Protein AF-A0A0E3RGT1-F1 (afdb_monomer_lite)

pLDDT: mean 82.46, std 11.99, range [41.03, 95.75]

Radius of gyration: 17.66 Å; chains: 1; bounding box: 44×26×53 Å

Organism: NCBI:txid213585

Structure (mmCIF, N/CA/C/O backbone):
data_AF-A0A0E3RGT1-F1
#
_entry.id   AF-A0A0E3RGT1-F1
#
loop_
_atom_site.group_PDB
_atom_site.id
_atom_site.type_symbol
_atom_site.label_atom_id
_atom_site.label_alt_id
_atom_site.label_comp_id
_atom_site.label_asym_id
_atom_site.label_entity_id
_atom_site.label_seq_id
_atom_site.pdbx_PDB_ins_code
_atom_site.Cartn_x
_atom_site.Cartn_y
_atom_site.Cartn_z
_atom_site.occupancy
_atom_site.B_iso_or_equiv
_atom_site.auth_seq_id
_atom_site.auth_comp_id
_atom_site.auth_asym_id
_atom_site.auth_atom_id
_atom_site.pdbx_PDB_model_num
ATOM 1 N N . MET A 1 1 ? -4.831 17.241 34.078 1.00 41.03 1 MET A N 1
ATOM 2 C CA . MET A 1 1 ? -4.456 16.262 33.043 1.00 41.03 1 MET A CA 1
ATOM 3 C C . MET A 1 1 ? -4.750 16.946 31.733 1.00 41.03 1 MET A C 1
ATOM 5 O O . MET A 1 1 ? -5.919 17.142 31.434 1.00 41.03 1 MET A O 1
ATOM 9 N N . GLU A 1 2 ? -3.721 17.448 31.059 1.00 43.34 2 GLU A N 1
ATOM 10 C CA . GLU A 1 2 ? -3.882 17.912 29.683 1.00 43.34 2 GLU A CA 1
ATOM 11 C C . GLU A 1 2 ? -4.248 16.683 28.848 1.00 43.34 2 GLU A C 1
ATOM 13 O O . GLU A 1 2 ? -3.543 15.674 28.891 1.00 43.34 2 GLU A O 1
ATOM 18 N N . GLU A 1 3 ? -5.401 16.721 28.180 1.00 52.84 3 GLU A N 1
ATOM 19 C CA . GLU A 1 3 ? -5.682 15.791 27.090 1.00 52.84 3 GLU A CA 1
ATOM 20 C C . GLU A 1 3 ? -4.612 16.077 26.031 1.00 52.84 3 GLU A C 1
ATOM 22 O O . GLU A 1 3 ? -4.692 17.075 25.317 1.00 52.84 3 GLU A O 1
ATOM 27 N N . GLU A 1 4 ? -3.559 15.255 25.981 1.00 53.72 4 GLU A N 1
ATOM 28 C CA . GLU A 1 4 ? -2.674 15.229 24.822 1.00 53.72 4 GLU A CA 1
ATOM 29 C C . GLU A 1 4 ? -3.566 15.010 23.603 1.00 53.72 4 GLU A C 1
ATOM 31 O O . GLU A 1 4 ? -4.221 13.971 23.474 1.00 53.72 4 GLU A O 1
ATOM 36 N N . ASN A 1 5 ? -3.629 16.016 22.735 1.00 55.16 5 ASN A N 1
ATOM 37 C CA . ASN A 1 5 ? -4.334 15.926 21.471 1.00 55.16 5 ASN A CA 1
ATOM 38 C C . ASN A 1 5 ? -3.545 14.958 20.579 1.00 55.16 5 ASN A C 1
ATOM 40 O O . ASN A 1 5 ? -2.634 15.355 19.855 1.00 55.16 5 ASN A O 1
ATOM 44 N N . LYS A 1 6 ? -3.800 13.658 20.744 1.00 63.88 6 LYS A N 1
ATOM 45 C CA . LYS A 1 6 ? -3.151 12.608 19.966 1.00 63.88 6 LYS A CA 1
ATOM 46 C C . LYS A 1 6 ? -3.778 12.597 18.584 1.00 63.88 6 LYS A C 1
ATOM 48 O O . LYS A 1 6 ? -4.885 12.093 18.403 1.00 63.88 6 LYS A O 1
ATOM 53 N N . ASP A 1 7 ? -3.052 13.131 17.612 1.00 78.00 7 ASP A N 1
ATOM 54 C CA . ASP A 1 7 ? -3.415 13.008 16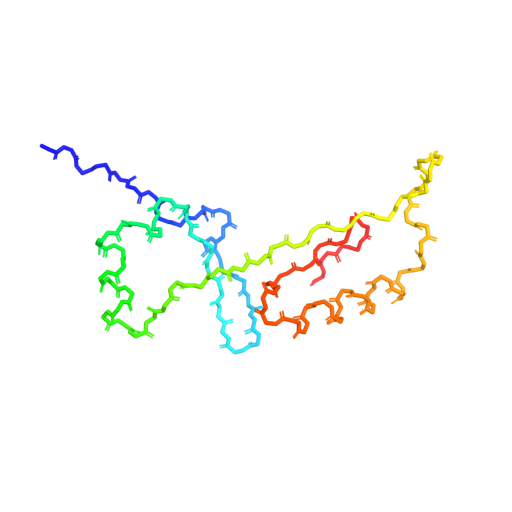.206 1.00 78.00 7 ASP A CA 1
ATOM 55 C C . ASP A 1 7 ? -3.361 11.525 15.798 1.00 78.00 7 ASP A C 1
ATOM 57 O O . ASP A 1 7 ? -2.307 10.940 15.527 1.00 78.00 7 ASP A O 1
ATOM 61 N N . TRP A 1 8 ? -4.528 10.876 15.797 1.00 84.62 8 TRP A N 1
ATOM 62 C CA . TRP A 1 8 ? -4.653 9.477 15.387 1.00 84.62 8 TRP A CA 1
ATOM 63 C C . TRP A 1 8 ? -4.502 9.301 13.875 1.00 84.62 8 TRP A C 1
ATOM 65 O O . TRP A 1 8 ? -4.073 8.242 13.428 1.00 84.62 8 TRP A O 1
ATOM 75 N N . ILE A 1 9 ? -4.837 10.321 13.083 1.00 80.88 9 ILE A N 1
ATOM 76 C CA . ILE A 1 9 ? -4.767 10.285 11.618 1.00 80.88 9 ILE A CA 1
ATOM 77 C C . ILE A 1 9 ? -3.471 10.945 11.166 1.00 80.88 9 ILE A C 1
ATOM 79 O O . ILE A 1 9 ? -3.136 12.046 11.600 1.00 80.88 9 ILE A O 1
ATOM 83 N N . ILE A 1 10 ? -2.761 10.302 10.241 1.00 74.25 10 ILE A N 1
ATOM 84 C CA . ILE A 1 10 ? -1.615 10.935 9.590 1.00 74.25 10 ILE A CA 1
ATOM 85 C C . ILE A 1 10 ? -2.180 12.023 8.670 1.00 74.25 10 ILE A C 1
ATOM 87 O O . ILE A 1 10 ? -2.921 11.705 7.743 1.00 74.25 10 ILE A O 1
ATOM 91 N N . SER A 1 11 ? -1.872 13.296 8.925 1.00 63.38 11 SER A N 1
ATOM 92 C CA . SER A 1 11 ? -2.505 14.456 8.265 1.00 63.38 11 SER A CA 1
ATOM 93 C C . SER A 1 11 ? -2.489 14.406 6.730 1.00 63.38 11 SER A C 1
ATOM 95 O O . SER A 1 11 ? -3.453 14.819 6.090 1.00 63.38 11 SER A O 1
ATOM 97 N N . SER A 1 12 ? -1.452 13.814 6.129 1.00 61.12 12 SER A N 1
ATOM 98 C CA . SER A 1 12 ? -1.341 13.583 4.680 1.00 61.12 12 SER A CA 1
ATOM 99 C C . SER A 1 12 ? -2.324 12.546 4.116 1.00 61.12 12 SER A C 1
ATOM 101 O O . SER A 1 12 ? -2.474 12.443 2.903 1.00 61.12 12 SER A O 1
ATOM 103 N N . SER A 1 13 ? -3.005 11.787 4.975 1.00 58.38 13 SER A N 1
ATOM 104 C CA . SER A 1 13 ? -3.966 10.735 4.621 1.00 58.38 13 SER A CA 1
ATOM 105 C C . SER A 1 13 ? -5.417 11.071 4.980 1.00 58.38 13 SER A C 1
ATOM 107 O O . SER A 1 13 ? -6.302 10.239 4.785 1.00 58.38 13 SER A O 1
ATOM 109 N N . ALA A 1 14 ? -5.684 12.287 5.475 1.00 58.31 14 ALA A N 1
ATOM 110 C CA . ALA A 1 14 ? -7.020 12.713 5.900 1.00 58.31 14 ALA A CA 1
ATOM 111 C C . ALA A 1 14 ? -8.069 12.671 4.770 1.00 58.31 14 ALA A C 1
ATOM 113 O O . ALA A 1 14 ? -9.263 12.569 5.038 1.00 58.31 14 ALA A O 1
ATOM 114 N N . THR A 1 15 ? -7.634 12.711 3.508 1.00 66.00 15 THR A N 1
ATOM 115 C CA . THR A 1 15 ? -8.493 12.570 2.323 1.00 66.00 15 THR A CA 1
ATOM 116 C C . THR A 1 15 ? -8.905 11.124 2.023 1.00 66.00 15 THR A C 1
ATOM 118 O O . THR A 1 15 ? -9.863 10.920 1.280 1.00 66.00 15 THR A O 1
ATOM 121 N N . GLY A 1 16 ? -8.237 10.131 2.622 1.00 75.06 16 GLY A N 1
ATOM 122 C CA . GLY A 1 16 ? -8.474 8.706 2.398 1.00 75.06 16 GLY A CA 1
ATOM 123 C C . GLY A 1 16 ? -8.036 8.215 1.011 1.00 75.06 16 GLY A C 1
ATOM 124 O O . GLY A 1 16 ? -8.104 8.922 0.010 1.00 75.06 16 GLY A O 1
ATOM 125 N N . ILE A 1 17 ? -7.599 6.960 0.938 1.00 79.06 17 ILE A N 1
ATOM 126 C CA . ILE A 1 17 ? -7.248 6.273 -0.310 1.00 79.06 17 ILE A CA 1
ATOM 127 C C . ILE A 1 17 ? -8.445 5.418 -0.726 1.00 79.06 17 ILE A C 1
ATOM 129 O O . ILE A 1 17 ? -8.867 4.537 0.025 1.00 79.06 17 ILE A O 1
ATOM 133 N N . ARG A 1 18 ? -9.012 5.652 -1.914 1.00 80.56 18 ARG A N 1
ATOM 134 C CA . ARG A 1 18 ? -10.115 4.826 -2.428 1.00 80.56 18 ARG A CA 1
ATOM 135 C C . ARG A 1 18 ? -9.582 3.458 -2.869 1.00 80.56 18 ARG A C 1
ATOM 137 O O . ARG A 1 18 ? -8.714 3.387 -3.731 1.00 80.56 18 ARG A O 1
ATOM 144 N N . LYS A 1 19 ? -10.141 2.372 -2.331 1.00 77.56 19 LYS A N 1
ATOM 145 C CA . LYS A 1 19 ? -9.852 0.984 -2.731 1.00 77.56 19 LYS A CA 1
ATOM 146 C C . LYS A 1 19 ? -11.177 0.272 -3.020 1.00 77.56 19 LYS A C 1
ATOM 148 O O . LYS A 1 19 ? -11.910 -0.114 -2.110 1.00 77.56 19 LYS A O 1
ATOM 153 N N . GLY A 1 20 ? -11.517 0.148 -4.304 1.00 78.81 20 GLY A N 1
ATOM 154 C CA . GLY A 1 20 ? -12.805 -0.398 -4.743 1.00 78.81 20 GLY A CA 1
ATOM 155 C C . GLY A 1 20 ? -13.995 0.425 -4.227 1.00 78.81 20 GLY A C 1
ATOM 156 O O . GLY A 1 20 ? -14.147 1.602 -4.572 1.00 78.81 20 GLY A O 1
ATOM 157 N N . HIS A 1 21 ? -14.834 -0.206 -3.400 1.00 84.25 21 HIS A N 1
ATOM 158 C CA . HIS A 1 21 ? -15.999 0.412 -2.749 1.00 84.25 21 HIS A CA 1
ATOM 159 C C . HIS A 1 21 ? -15.705 0.969 -1.345 1.00 84.25 21 HIS A C 1
ATOM 161 O O . HIS A 1 21 ? -16.614 1.480 -0.696 1.00 84.25 21 HIS A O 1
ATOM 167 N N . SER A 1 22 ? -14.456 0.888 -0.887 1.00 80.56 22 SER A N 1
ATOM 168 C CA . SER A 1 22 ? -14.040 1.290 0.457 1.00 80.56 22 SER A CA 1
ATOM 169 C C . SER A 1 22 ? -13.026 2.432 0.412 1.00 80.56 22 SER A C 1
ATOM 171 O O . SER A 1 22 ? -12.364 2.663 -0.603 1.00 80.56 22 SER A O 1
ATOM 173 N N . TYR A 1 23 ? -12.873 3.124 1.540 1.00 83.62 23 TYR A N 1
ATOM 174 C CA . TYR A 1 23 ? -11.790 4.079 1.772 1.00 83.62 23 TYR A CA 1
ATOM 175 C C . TYR A 1 23 ? -10.842 3.535 2.836 1.00 83.62 23 TYR A C 1
ATOM 177 O O . TYR A 1 23 ? -11.276 2.958 3.832 1.00 83.62 23 TYR A O 1
ATOM 185 N N . VAL A 1 24 ? -9.546 3.737 2.625 1.00 82.69 24 VAL A N 1
ATOM 186 C CA . VAL A 1 24 ? -8.487 3.417 3.579 1.00 82.69 24 VAL A CA 1
ATOM 187 C C . VAL A 1 24 ? -7.936 4.723 4.132 1.00 82.69 24 VAL A C 1
ATOM 189 O O . VAL A 1 24 ? -7.489 5.579 3.373 1.00 82.69 24 VAL A O 1
ATOM 192 N N . ILE A 1 25 ? -7.961 4.877 5.452 1.00 85.50 25 ILE A N 1
ATOM 193 C CA . ILE A 1 25 ? -7.390 6.030 6.153 1.00 85.50 25 ILE A CA 1
ATOM 194 C C . ILE A 1 25 ? -6.167 5.527 6.909 1.00 85.50 25 ILE A C 1
ATOM 196 O O . ILE A 1 25 ? -6.262 4.548 7.651 1.00 85.50 25 ILE A O 1
ATOM 200 N N . ALA A 1 26 ? -5.018 6.169 6.703 1.00 84.88 26 ALA A N 1
ATOM 201 C CA . ALA A 1 26 ? -3.815 5.807 7.433 1.00 84.88 26 ALA A CA 1
ATOM 202 C C . ALA A 1 26 ? -3.839 6.451 8.820 1.00 84.88 26 ALA A C 1
ATOM 204 O O . ALA A 1 26 ? -4.155 7.630 8.993 1.00 84.88 26 ALA A O 1
ATOM 205 N N . VAL A 1 27 ? -3.492 5.656 9.821 1.00 86.94 27 VAL A N 1
ATOM 206 C CA . VAL A 1 27 ? -3.451 6.090 11.215 1.00 86.94 27 VAL A CA 1
ATOM 207 C C . VAL A 1 27 ? -2.035 5.977 11.744 1.00 86.94 27 VAL A C 1
ATOM 209 O O . VAL A 1 27 ? -1.231 5.197 11.230 1.00 86.94 27 VAL A O 1
ATOM 212 N N . SER A 1 28 ? -1.709 6.793 12.739 1.00 86.06 28 SER A N 1
ATOM 213 C CA . SER A 1 28 ? -0.401 6.755 13.379 1.00 86.06 28 SER A CA 1
ATOM 214 C C . SER A 1 28 ? -0.185 5.406 14.070 1.00 86.06 28 SER A C 1
ATOM 216 O O . SER A 1 28 ? -1.126 4.764 14.538 1.00 86.06 28 SER A O 1
ATOM 218 N N . GLU A 1 29 ? 1.070 4.966 14.169 1.00 84.88 29 GLU A N 1
ATOM 219 C CA . GLU A 1 29 ? 1.409 3.712 14.858 1.00 84.88 29 GLU A CA 1
ATOM 220 C C . GLU A 1 29 ? 0.935 3.719 16.322 1.00 84.88 29 GLU A C 1
ATOM 222 O O . GLU A 1 29 ? 0.505 2.698 16.857 1.00 84.88 29 GLU A O 1
ATOM 227 N N . GLN A 1 30 ? 0.931 4.898 16.950 1.00 87.00 30 GLN A N 1
ATOM 228 C CA . GLN A 1 30 ? 0.421 5.094 18.305 1.00 87.00 30 GLN A CA 1
ATOM 229 C C . GLN A 1 30 ? -1.084 4.818 18.410 1.00 87.00 30 GLN A C 1
ATOM 231 O O . GLN A 1 30 ? -1.515 4.216 19.392 1.00 87.00 30 GLN A O 1
ATOM 236 N N . ALA A 1 31 ? -1.876 5.200 17.399 1.00 88.56 31 ALA A N 1
ATOM 237 C CA . ALA A 1 31 ? -3.323 4.988 17.393 1.00 88.56 31 ALA A CA 1
ATOM 238 C C . ALA A 1 31 ? -3.692 3.499 17.452 1.00 88.56 31 ALA A C 1
ATOM 240 O O . ALA A 1 31 ? -4.694 3.136 18.056 1.00 88.56 31 ALA A O 1
ATOM 241 N N . VAL A 1 32 ? -2.853 2.616 16.898 1.00 88.56 32 VAL A N 1
ATOM 242 C CA . VAL A 1 32 ? -3.090 1.161 16.894 1.00 88.56 32 VAL A CA 1
ATOM 243 C C . VAL A 1 32 ? -3.146 0.571 18.310 1.00 88.56 32 VAL A C 1
ATOM 245 O O . VAL A 1 32 ? -3.775 -0.465 18.504 1.00 88.56 32 VAL A O 1
ATOM 248 N N . ASN A 1 33 ? -2.533 1.232 19.297 1.00 89.56 33 ASN A N 1
ATOM 249 C CA . ASN A 1 33 ? -2.547 0.817 20.702 1.00 89.56 33 ASN A CA 1
ATOM 250 C C . ASN A 1 33 ? -3.403 1.737 21.596 1.00 89.56 33 ASN A C 1
ATOM 252 O O . ASN A 1 33 ? -3.410 1.570 22.813 1.00 89.56 33 ASN A O 1
ATOM 256 N N . ASP A 1 34 ? -4.098 2.726 21.026 1.00 91.69 34 ASP A N 1
ATOM 257 C CA . ASP A 1 34 ? -4.923 3.671 21.780 1.00 91.69 34 ASP A CA 1
ATOM 258 C C . ASP A 1 34 ? -6.317 3.074 22.040 1.00 91.69 34 ASP A C 1
ATOM 260 O O . ASP A 1 34 ? -7.108 2.850 21.123 1.00 91.69 34 ASP A O 1
ATOM 264 N N . GLU A 1 35 ? -6.636 2.806 23.308 1.00 92.25 35 GLU A N 1
ATOM 265 C CA . GLU A 1 35 ? -7.903 2.170 23.693 1.00 92.25 35 GLU A CA 1
ATOM 266 C C . GLU A 1 35 ? -9.135 3.003 23.304 1.00 92.25 35 GLU A C 1
ATOM 268 O O . GLU A 1 35 ? -10.159 2.445 22.900 1.00 92.25 35 GLU A O 1
ATOM 273 N N . LYS A 1 36 ? -9.048 4.339 23.383 1.00 92.69 36 LYS A N 1
ATOM 274 C CA . LYS A 1 36 ? -10.153 5.240 23.026 1.00 92.69 36 LYS A CA 1
ATOM 275 C C . LYS A 1 36 ? -10.404 5.152 21.524 1.00 92.69 36 LYS A C 1
ATOM 277 O O . LYS A 1 36 ? -11.549 4.949 21.120 1.00 92.69 36 LYS A O 1
ATOM 282 N N . PHE A 1 37 ? -9.351 5.205 20.714 1.00 91.25 37 PHE A N 1
ATOM 283 C CA . PHE A 1 37 ? -9.426 4.996 19.269 1.00 91.25 37 PHE A CA 1
ATOM 284 C C . PHE A 1 37 ? -10.037 3.632 18.911 1.00 91.25 37 PHE A C 1
ATOM 286 O O . PHE A 1 37 ? -11.028 3.570 18.180 1.00 91.25 37 PHE A O 1
ATOM 293 N N . LEU A 1 38 ? -9.513 2.540 19.474 1.00 92.06 38 LEU A N 1
ATOM 294 C CA . LEU A 1 38 ? -9.999 1.184 19.193 1.00 92.06 38 LEU A CA 1
ATOM 295 C C . LEU A 1 38 ? -11.463 0.989 19.615 1.00 92.06 38 LEU A C 1
ATOM 297 O O . LEU A 1 38 ? -12.232 0.346 18.898 1.00 92.06 38 LEU A O 1
ATOM 301 N N . SER A 1 39 ? -11.883 1.582 20.737 1.00 93.19 39 SER A N 1
ATOM 302 C CA . SER A 1 39 ? -13.276 1.520 21.198 1.00 93.19 39 SER A CA 1
ATOM 303 C C . SER A 1 39 ? -14.252 2.206 20.233 1.00 93.19 39 SER A C 1
ATOM 305 O O . SER A 1 39 ? -15.357 1.703 20.013 1.00 93.19 39 SER A O 1
ATOM 307 N N . ILE A 1 40 ? -13.836 3.317 19.612 1.00 92.44 40 ILE A N 1
ATOM 308 C CA . ILE A 1 40 ? -14.622 4.028 18.600 1.00 92.44 40 ILE A CA 1
ATOM 309 C C . ILE A 1 40 ? -14.779 3.146 17.364 1.00 92.44 40 ILE A C 1
ATOM 311 O O . ILE A 1 40 ? -15.896 2.989 16.880 1.00 92.44 40 ILE A O 1
ATOM 315 N N . LEU A 1 41 ? -13.693 2.539 16.879 1.00 92.19 41 LEU A N 1
ATOM 316 C CA . LEU A 1 41 ? -13.752 1.656 15.715 1.00 92.19 41 LEU A CA 1
ATOM 317 C C . LEU A 1 41 ? -14.672 0.454 15.957 1.00 92.19 41 LEU A C 1
ATOM 319 O O . LEU A 1 41 ? -15.538 0.172 15.131 1.00 92.19 41 LEU A O 1
ATOM 323 N N . ASN A 1 42 ? -14.560 -0.187 17.123 1.00 92.12 42 ASN A N 1
ATOM 324 C CA . ASN A 1 42 ? -15.395 -1.330 17.488 1.00 92.12 42 ASN A CA 1
ATOM 325 C C . ASN A 1 42 ? -16.891 -0.969 17.557 1.00 92.12 42 ASN A C 1
ATOM 327 O O . ASN A 1 42 ? -17.739 -1.741 17.121 1.00 92.12 42 ASN A O 1
ATOM 331 N N . LYS A 1 43 ? -17.232 0.235 18.041 1.00 95.75 43 LYS A N 1
ATOM 332 C CA . LYS A 1 43 ? -18.619 0.737 18.053 1.00 95.75 43 LYS A CA 1
ATOM 333 C C . LYS A 1 43 ? -19.240 0.795 16.650 1.00 95.75 43 LYS A C 1
ATOM 335 O O . LYS A 1 43 ? -20.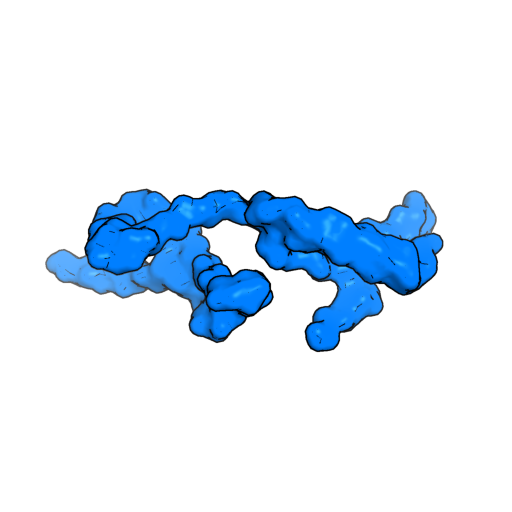455 0.653 16.526 1.00 95.75 43 LYS A O 1
ATOM 340 N N . TYR A 1 44 ? -18.427 1.019 15.620 1.00 92.50 44 TYR A N 1
ATOM 341 C CA . TYR A 1 44 ? -18.857 1.107 14.224 1.00 92.50 44 TYR A CA 1
ATOM 342 C C . TYR A 1 44 ? -18.474 -0.133 13.399 1.00 92.50 44 TYR A C 1
ATOM 344 O O . TYR A 1 44 ? -18.409 -0.038 12.176 1.00 92.50 44 TYR A O 1
ATOM 352 N N . ASP A 1 45 ? -18.190 -1.271 14.049 1.00 89.88 45 ASP A N 1
ATOM 353 C CA . ASP A 1 45 ? -17.772 -2.530 13.403 1.00 89.88 45 ASP A CA 1
ATOM 354 C C . ASP A 1 45 ? -16.623 -2.342 12.392 1.00 89.88 45 ASP A C 1
ATOM 356 O O . ASP A 1 45 ? -16.565 -2.925 11.311 1.00 89.88 45 ASP A O 1
ATOM 360 N N . THR A 1 46 ? -15.702 -1.440 12.728 1.00 89.31 46 THR A N 1
ATOM 361 C CA . THR A 1 46 ? -14.542 -1.098 11.909 1.00 89.31 46 THR A CA 1
ATOM 362 C C . THR A 1 46 ? -13.292 -1.663 12.572 1.00 89.31 46 THR A C 1
ATOM 364 O O . THR A 1 46 ? -13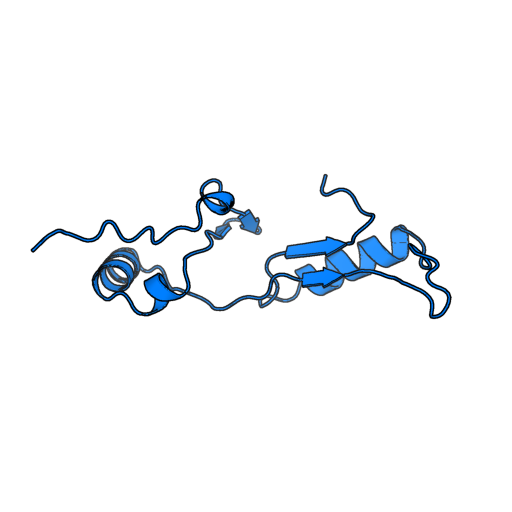.154 -1.638 13.793 1.00 89.31 46 THR A O 1
ATOM 367 N N . GLN A 1 47 ? -12.363 -2.191 11.777 1.00 83.94 47 GLN A N 1
ATOM 368 C CA . GLN A 1 47 ? -11.149 -2.834 12.283 1.00 83.94 47 GLN A CA 1
ATOM 369 C C . GLN A 1 47 ? -9.904 -2.165 11.712 1.00 83.94 47 GLN A C 1
ATOM 371 O O . GLN A 1 47 ? -9.851 -1.833 10.527 1.00 83.94 47 GLN A O 1
ATOM 376 N N . VAL A 1 48 ? -8.872 -2.030 12.546 1.00 87.31 48 VAL A N 1
ATOM 377 C CA . VAL A 1 48 ? -7.531 -1.679 12.073 1.00 87.31 48 VAL A CA 1
ATOM 378 C C . VAL A 1 48 ? -6.937 -2.898 11.384 1.00 87.31 48 VAL A C 1
ATOM 380 O O . VAL A 1 48 ? -6.902 -3.991 11.948 1.00 87.31 48 VAL A O 1
ATOM 383 N N . LYS A 1 49 ? -6.433 -2.706 10.171 1.00 85.44 49 LYS A N 1
ATOM 384 C CA . LYS A 1 49 ? -5.702 -3.730 9.428 1.00 85.44 49 LYS A CA 1
ATOM 385 C C . LYS A 1 49 ? -4.296 -3.227 9.131 1.00 85.44 49 LYS A C 1
ATOM 387 O O . LYS A 1 49 ? -4.089 -2.034 8.914 1.00 85.44 49 LYS A O 1
ATOM 392 N N . LYS A 1 50 ? -3.329 -4.144 9.146 1.00 84.06 50 LYS A N 1
ATOM 393 C CA . LYS A 1 50 ? -1.959 -3.860 8.713 1.00 84.06 50 LYS A CA 1
ATOM 394 C C . LYS A 1 50 ? -1.876 -4.028 7.206 1.00 84.06 50 LYS A C 1
ATOM 396 O O . LYS A 1 50 ? -2.358 -5.020 6.670 1.00 84.06 50 LYS A O 1
ATOM 401 N N . PHE A 1 51 ? -1.227 -3.076 6.561 1.00 81.38 51 PHE A N 1
ATOM 402 C CA . PHE A 1 51 ? -1.041 -3.062 5.122 1.00 81.38 51 PHE A CA 1
ATOM 403 C C . PHE A 1 51 ? 0.338 -2.517 4.772 1.00 81.38 51 PHE A C 1
ATOM 405 O O . PHE A 1 51 ? 1.003 -1.901 5.607 1.00 81.38 51 PHE A O 1
ATOM 412 N N . VAL A 1 52 ? 0.734 -2.711 3.518 1.00 84.50 52 VAL A N 1
ATOM 413 C CA . VAL A 1 52 ? 2.003 -2.237 2.971 1.00 84.50 52 VAL A CA 1
ATOM 414 C C . VAL A 1 52 ? 1.751 -1.168 1.908 1.00 84.50 52 VAL A C 1
ATOM 416 O O . VAL A 1 52 ? 0.845 -1.290 1.076 1.00 84.50 52 VAL A O 1
ATOM 419 N N . TRP A 1 53 ? 2.570 -0.117 1.946 1.00 85.69 53 TRP A N 1
ATOM 420 C CA . TRP A 1 53 ? 2.747 0.836 0.853 1.00 85.69 53 TRP A CA 1
ATOM 421 C C . TRP A 1 53 ? 4.038 0.493 0.129 1.00 85.69 53 TRP A C 1
ATOM 423 O O . TRP A 1 53 ? 5.103 0.444 0.746 1.00 85.69 53 TRP A O 1
ATOM 433 N N . CYS A 1 54 ? 3.942 0.223 -1.166 1.00 89.38 54 CYS A N 1
ATOM 434 C CA . CYS A 1 54 ? 5.094 -0.159 -1.965 1.00 89.38 54 CYS A CA 1
ATOM 435 C C . CYS A 1 54 ? 5.577 1.041 -2.772 1.00 89.38 54 CYS A C 1
ATOM 437 O O . CYS A 1 54 ? 4.804 1.665 -3.493 1.00 89.38 54 CYS A O 1
ATOM 439 N N . TYR A 1 55 ? 6.871 1.323 -2.683 1.00 90.38 55 TYR A N 1
ATOM 440 C CA . TYR A 1 55 ? 7.552 2.238 -3.585 1.00 90.38 55 TYR A CA 1
ATOM 441 C C . TYR A 1 55 ? 8.591 1.447 -4.373 1.00 90.38 55 TYR A C 1
ATOM 443 O O . TYR A 1 55 ? 9.463 0.805 -3.781 1.00 90.38 55 TYR A O 1
ATOM 451 N N . ILE A 1 56 ? 8.471 1.452 -5.698 1.00 89.94 56 ILE A N 1
ATOM 452 C CA . ILE A 1 56 ? 9.299 0.645 -6.591 1.00 89.94 56 ILE A CA 1
ATOM 453 C C . ILE A 1 56 ? 10.093 1.568 -7.506 1.00 89.94 56 ILE A C 1
ATOM 455 O O . ILE A 1 56 ? 9.544 2.380 -8.254 1.00 89.94 56 ILE A O 1
ATOM 459 N N . ARG A 1 57 ? 11.414 1.392 -7.479 1.00 87.94 57 ARG A N 1
ATOM 460 C CA . ARG A 1 57 ? 12.348 2.053 -8.384 1.00 87.94 57 ARG A CA 1
ATOM 461 C C . ARG A 1 57 ? 13.105 1.001 -9.179 1.00 87.94 57 ARG A C 1
ATOM 463 O O . ARG A 1 57 ? 13.738 0.114 -8.614 1.00 87.94 57 ARG A O 1
ATOM 470 N N . PHE A 1 58 ? 13.055 1.136 -10.497 1.00 87.44 58 PHE A N 1
ATOM 471 C CA . PHE A 1 58 ? 13.794 0.288 -11.420 1.00 87.44 58 PHE A CA 1
ATOM 472 C C . PHE A 1 58 ? 15.106 0.984 -11.788 1.00 87.44 58 PHE A C 1
ATOM 474 O O . PHE A 1 58 ? 15.10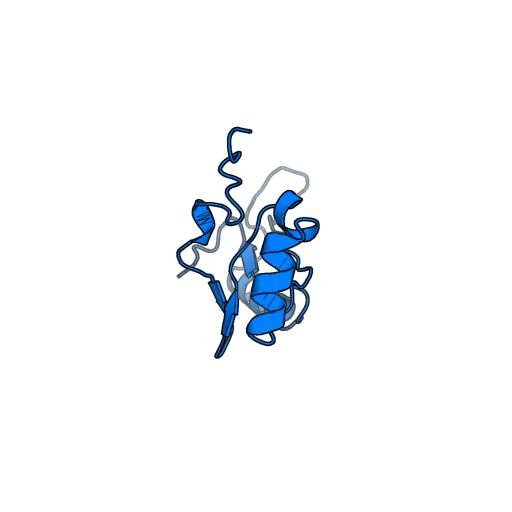0 1.963 -12.538 1.00 87.44 58 PHE A O 1
ATOM 481 N N . GLU A 1 59 ? 16.224 0.470 -11.273 1.00 86.81 59 GLU A N 1
ATOM 482 C CA . GLU A 1 59 ? 17.573 1.003 -11.500 1.00 86.81 59 GLU A CA 1
ATOM 483 C C . GLU A 1 59 ? 18.537 -0.118 -11.922 1.00 86.81 59 GLU A C 1
ATOM 485 O O . GLU A 1 59 ? 18.493 -1.225 -11.382 1.00 86.81 59 GLU A O 1
ATOM 490 N N . LYS A 1 60 ? 19.379 0.149 -12.923 1.00 84.81 60 LYS A N 1
ATOM 491 C CA . LYS A 1 60 ? 20.489 -0.736 -13.302 1.00 84.81 60 LYS A CA 1
ATOM 492 C C . LYS A 1 60 ? 21.683 -0.541 -12.355 1.00 84.81 60 LYS A C 1
ATOM 494 O O . LYS A 1 60 ? 21.804 0.519 -11.749 1.00 84.81 60 LYS A O 1
ATOM 499 N N . PRO A 1 61 ? 22.628 -1.499 -12.274 1.00 85.69 61 PRO A N 1
ATOM 500 C CA . PRO A 1 61 ? 23.838 -1.347 -11.456 1.00 85.69 61 PRO A CA 1
ATOM 501 C C . PRO A 1 61 ? 24.698 -0.114 -11.787 1.00 85.69 61 PRO A C 1
ATOM 503 O O . PRO A 1 61 ? 25.498 0.308 -10.960 1.00 85.69 61 PRO A O 1
ATOM 506 N N . ASP A 1 62 ? 24.547 0.452 -12.987 1.00 88.38 62 ASP A N 1
ATOM 507 C CA . ASP A 1 62 ? 25.225 1.667 -13.455 1.00 88.38 62 ASP A CA 1
ATOM 508 C C . ASP A 1 62 ? 24.467 2.973 -13.124 1.00 88.38 62 ASP A C 1
ATOM 510 O O . ASP A 1 62 ? 24.917 4.056 -13.495 1.00 88.38 62 ASP A O 1
ATOM 514 N N . GLY A 1 63 ? 23.330 2.887 -12.426 1.00 80.94 63 GLY A N 1
ATOM 515 C CA . GLY A 1 63 ? 22.499 4.026 -12.033 1.00 80.94 63 GLY A CA 1
ATOM 516 C C . GLY A 1 63 ? 21.470 4.461 -13.080 1.00 80.94 63 GLY A C 1
ATOM 517 O O . GLY A 1 63 ? 20.737 5.431 -12.862 1.00 80.94 63 GLY A O 1
ATOM 518 N N . PHE A 1 64 ? 21.379 3.772 -14.224 1.00 82.00 64 PHE A N 1
ATOM 519 C CA . PHE A 1 64 ? 20.364 4.085 -15.227 1.00 82.00 64 PHE A CA 1
ATOM 520 C C . PHE A 1 64 ? 18.964 3.734 -14.704 1.00 82.00 64 PHE A C 1
ATOM 522 O O . PHE A 1 64 ? 18.672 2.578 -14.377 1.00 82.00 64 PHE A O 1
ATOM 529 N N . ARG A 1 65 ? 18.090 4.743 -14.635 1.00 81.38 65 ARG A N 1
ATOM 530 C CA . ARG A 1 65 ? 16.710 4.611 -14.152 1.00 81.38 65 ARG A CA 1
ATOM 531 C C . ARG A 1 65 ? 15.755 4.219 -15.273 1.00 81.38 65 ARG A C 1
ATOM 533 O O . ARG A 1 65 ? 16.044 4.438 -16.444 1.00 81.38 65 ARG A O 1
ATOM 540 N N . TYR A 1 66 ? 14.597 3.689 -14.885 1.00 80.31 66 TYR A N 1
ATOM 541 C CA . TYR A 1 66 ? 13.466 3.424 -15.788 1.00 80.31 66 TYR A CA 1
ATOM 542 C C . TYR A 1 66 ? 13.852 2.407 -16.864 1.00 80.31 66 TYR A C 1
ATOM 544 O O . TYR A 1 66 ? 13.574 2.557 -18.049 1.00 80.31 66 TYR A O 1
ATOM 552 N N . TRP A 1 67 ? 14.592 1.381 -16.435 1.00 84.50 67 TRP A N 1
ATOM 553 C CA . TRP A 1 67 ? 15.194 0.419 -17.351 1.00 84.50 67 TRP A CA 1
ATOM 554 C C . TRP A 1 67 ? 14.201 -0.592 -17.928 1.00 84.50 67 TRP A C 1
ATOM 556 O O . TRP A 1 67 ? 14.569 -1.300 -18.865 1.00 84.50 67 TRP A O 1
ATOM 566 N N . ILE A 1 68 ? 12.982 -0.661 -17.383 1.00 89.19 68 ILE A N 1
ATOM 567 C CA . ILE A 1 68 ? 11.881 -1.432 -17.964 1.00 89.19 68 ILE A CA 1
ATOM 568 C C . ILE A 1 68 ? 10.918 -0.501 -18.715 1.00 89.19 68 ILE A C 1
ATOM 570 O O . ILE A 1 68 ? 10.782 0.664 -18.333 1.00 89.19 68 ILE A O 1
ATOM 574 N N . PRO A 1 69 ? 10.233 -1.000 -19.757 1.00 89.88 69 PRO A N 1
ATOM 575 C CA . PRO A 1 69 ? 9.128 -0.291 -20.392 1.00 89.88 69 P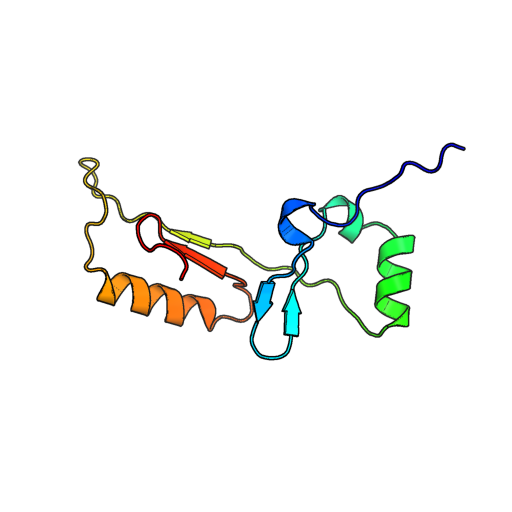RO A CA 1
ATOM 576 C C . PRO A 1 69 ? 8.018 0.079 -19.398 1.00 89.88 69 PRO A C 1
ATOM 578 O O . PRO A 1 69 ? 7.724 -0.667 -18.465 1.00 89.88 69 PRO A O 1
ATOM 581 N N . GLU A 1 70 ? 7.346 1.205 -19.642 1.00 89.12 70 GLU A N 1
ATOM 582 C CA . GLU A 1 70 ? 6.221 1.668 -18.818 1.00 89.12 70 GLU A CA 1
ATOM 583 C C . GLU A 1 70 ? 5.071 0.649 -18.766 1.00 89.12 70 GLU A C 1
ATOM 585 O O . GLU A 1 70 ? 4.498 0.433 -17.705 1.00 89.12 70 GLU A O 1
ATOM 590 N N . GLU A 1 71 ? 4.777 -0.039 -19.874 1.00 91.31 71 GLU A N 1
ATOM 591 C CA . GLU A 1 71 ? 3.735 -1.076 -19.932 1.00 91.31 71 GLU A CA 1
ATOM 592 C C . GLU A 1 71 ? 4.003 -2.226 -18.947 1.00 91.31 71 GLU A C 1
ATOM 594 O O . GLU A 1 71 ? 3.101 -2.647 -18.218 1.00 91.31 71 GLU A O 1
ATOM 599 N N . ASP A 1 72 ? 5.256 -2.684 -18.862 1.00 92.75 72 ASP A N 1
ATOM 600 C CA . ASP A 1 72 ? 5.661 -3.732 -17.923 1.00 92.75 72 ASP A CA 1
ATOM 601 C C . ASP A 1 72 ? 5.535 -3.248 -16.474 1.00 92.75 72 ASP A C 1
ATOM 603 O O . ASP A 1 72 ? 5.071 -3.979 -15.597 1.00 92.75 72 ASP A O 1
ATOM 607 N N . ALA A 1 73 ? 5.899 -1.991 -16.223 1.00 91.62 73 ALA A N 1
ATOM 608 C CA . ALA A 1 73 ? 5.788 -1.371 -14.913 1.00 91.62 73 ALA A CA 1
ATOM 609 C C . ALA A 1 73 ? 4.324 -1.210 -14.468 1.00 91.62 73 ALA A C 1
ATOM 611 O O . ALA A 1 73 ? 3.981 -1.565 -13.339 1.00 91.62 73 ALA A O 1
ATOM 612 N N . VAL A 1 74 ? 3.439 -0.752 -15.360 1.00 91.19 74 VAL A N 1
ATOM 613 C CA . VAL A 1 74 ? 1.990 -0.652 -15.116 1.00 91.19 74 VAL A CA 1
ATOM 614 C C . VAL A 1 74 ? 1.388 -2.032 -14.860 1.00 91.19 74 VAL A C 1
ATOM 616 O O . VAL A 1 74 ? 0.591 -2.199 -13.935 1.00 91.19 74 VAL A O 1
ATOM 619 N N . LYS A 1 75 ? 1.790 -3.050 -15.626 1.00 93.81 75 LYS A N 1
ATOM 620 C CA . LYS A 1 75 ? 1.345 -4.427 -15.401 1.00 93.81 75 LYS A CA 1
ATOM 621 C C . LYS A 1 75 ? 1.749 -4.930 -14.012 1.00 93.81 75 LYS A C 1
ATOM 623 O O . LYS A 1 75 ? 0.890 -5.432 -13.290 1.00 93.81 75 LYS A O 1
ATOM 628 N N . MET A 1 76 ? 3.004 -4.732 -13.603 1.00 91.94 76 MET A N 1
ATOM 629 C CA . MET A 1 76 ? 3.467 -5.092 -12.256 1.00 91.94 76 MET A CA 1
ATOM 630 C C . MET A 1 76 ? 2.717 -4.328 -11.158 1.00 91.94 76 MET A C 1
ATOM 632 O O . MET A 1 76 ? 2.350 -4.935 -10.152 1.00 91.94 76 MET A O 1
ATOM 636 N N . LYS A 1 77 ? 2.453 -3.024 -11.344 1.00 92.25 77 LYS A N 1
ATOM 637 C CA . LYS A 1 77 ? 1.632 -2.220 -10.421 1.00 92.25 77 LYS A CA 1
ATOM 638 C C . LYS A 1 77 ? 0.270 -2.877 -10.204 1.00 92.25 77 LYS A C 1
ATOM 640 O O . LYS A 1 77 ? -0.081 -3.176 -9.067 1.00 92.25 77 LYS A O 1
ATOM 645 N N . ASN A 1 78 ? -0.445 -3.178 -11.285 1.00 90.81 78 ASN A N 1
ATOM 646 C CA . ASN A 1 78 ? -1.774 -3.788 -11.222 1.00 90.81 78 ASN A CA 1
ATOM 647 C C . ASN A 1 78 ? -1.751 -5.177 -10.562 1.00 90.81 78 ASN A C 1
ATOM 649 O O . ASN A 1 78 ? -2.622 -5.499 -9.755 1.00 90.81 78 ASN A O 1
ATOM 653 N N . GLU A 1 79 ? -0.753 -6.006 -10.879 1.00 93.19 79 GLU A N 1
ATOM 654 C CA . GLU A 1 79 ? -0.590 -7.334 -10.275 1.00 93.19 79 GLU A CA 1
ATOM 655 C C . GLU A 1 79 ? -0.335 -7.254 -8.763 1.00 93.19 79 GLU A C 1
ATOM 657 O O . GLU A 1 79 ? -0.933 -8.012 -7.997 1.00 93.19 79 GLU A O 1
ATOM 662 N N . LEU A 1 80 ? 0.500 -6.315 -8.314 1.00 92.44 80 LEU A N 1
ATOM 663 C CA . LEU A 1 80 ? 0.772 -6.094 -6.894 1.00 92.44 80 LEU A CA 1
ATOM 664 C C . LEU A 1 80 ? -0.430 -5.491 -6.161 1.00 92.44 80 LEU A C 1
ATOM 666 O O . LEU A 1 80 ? -0.737 -5.911 -5.049 1.00 92.44 80 LEU A O 1
ATOM 670 N N . GLU A 1 81 ? -1.143 -4.545 -6.769 1.00 89.69 81 GLU A N 1
ATOM 671 C CA . GLU A 1 81 ? -2.311 -3.906 -6.152 1.00 89.69 81 GLU A CA 1
ATOM 672 C C . GLU A 1 81 ? -3.525 -4.836 -6.022 1.00 89.69 81 GLU A C 1
ATOM 674 O O . GLU A 1 81 ? -4.414 -4.547 -5.212 1.00 89.69 81 GLU A O 1
ATOM 679 N N . ASN A 1 82 ? -3.541 -5.961 -6.747 1.00 88.62 82 ASN A N 1
ATOM 680 C CA . ASN A 1 82 ? -4.498 -7.054 -6.547 1.00 88.62 82 ASN A CA 1
ATOM 681 C C . ASN A 1 82 ? -4.235 -7.855 -5.259 1.00 88.62 82 ASN A C 1
ATOM 683 O O . ASN A 1 82 ? -5.109 -8.597 -4.813 1.00 88.62 82 ASN A O 1
ATOM 687 N N . ASN A 1 83 ? -3.058 -7.727 -4.640 1.00 88.56 83 ASN A N 1
ATOM 688 C CA . ASN A 1 83 ? -2.797 -8.322 -3.335 1.00 88.56 83 ASN A CA 1
ATOM 689 C C . ASN A 1 83 ? -3.504 -7.512 -2.237 1.00 88.56 83 ASN A C 1
ATOM 691 O O . ASN A 1 83 ? -3.210 -6.335 -2.039 1.00 88.56 83 ASN A O 1
ATOM 695 N N . GLU A 1 84 ? -4.382 -8.155 -1.463 1.00 83.88 84 GLU A N 1
ATOM 696 C CA . GLU A 1 84 ? -5.155 -7.501 -0.394 1.00 83.88 84 GLU A CA 1
ATOM 697 C C . GLU A 1 84 ? -4.291 -6.848 0.701 1.00 83.88 84 GLU A C 1
ATOM 699 O O . GLU A 1 84 ? -4.749 -5.939 1.393 1.00 83.88 84 GLU A O 1
ATOM 704 N N . SER A 1 85 ? -3.038 -7.286 0.862 1.00 86.62 85 SER A N 1
ATOM 705 C CA . SER A 1 85 ? -2.093 -6.709 1.827 1.00 86.62 85 SER A CA 1
ATOM 706 C C . SER A 1 85 ? -1.430 -5.419 1.327 1.00 86.62 85 SER A C 1
ATOM 708 O O . SER A 1 85 ? -0.831 -4.695 2.125 1.00 86.62 85 SER A O 1
ATOM 710 N N . ILE A 1 86 ? -1.519 -5.119 0.026 1.00 88.00 86 ILE A N 1
ATOM 711 C CA . ILE A 1 86 ? -0.909 -3.948 -0.612 1.00 88.00 86 ILE A CA 1
ATOM 712 C C . ILE A 1 86 ? -1.996 -2.899 -0.884 1.00 88.00 86 ILE A C 1
ATOM 714 O O . ILE A 1 86 ? -2.916 -3.093 -1.685 1.00 88.00 86 ILE A O 1
ATOM 718 N N . ILE A 1 87 ? -1.890 -1.742 -0.223 1.00 85.25 87 ILE A N 1
ATOM 719 C CA . ILE A 1 87 ? -2.849 -0.645 -0.439 1.00 85.25 87 ILE A CA 1
ATOM 720 C C . ILE A 1 87 ? -2.579 0.036 -1.776 1.00 85.25 87 ILE A C 1
ATOM 722 O O . ILE A 1 87 ? -3.502 0.176 -2.577 1.00 85.25 87 ILE A O 1
ATOM 726 N N . THR A 1 88 ? -1.336 0.464 -1.985 1.00 85.50 88 THR A N 1
ATOM 727 C CA . THR A 1 88 ? -0.918 1.270 -3.134 1.00 85.50 88 THR A CA 1
ATOM 728 C C . THR A 1 88 ? 0.513 0.932 -3.523 1.00 85.50 88 THR A C 1
ATOM 730 O O . THR A 1 88 ? 1.340 0.594 -2.661 1.00 85.50 88 THR A O 1
ATOM 733 N N . VAL A 1 89 ? 0.791 1.028 -4.818 1.00 89.62 89 VAL A N 1
ATOM 734 C CA . VAL A 1 89 ? 2.122 0.881 -5.395 1.00 89.62 89 VAL A CA 1
ATOM 735 C C . VAL A 1 89 ? 2.458 2.154 -6.167 1.00 89.62 89 VAL A C 1
ATOM 737 O O . VAL A 1 89 ? 1.856 2.458 -7.195 1.00 89.62 89 VAL A O 1
ATOM 740 N N . SER A 1 90 ? 3.468 2.876 -5.693 1.00 89.31 90 SER A N 1
ATOM 741 C CA . SER A 1 90 ? 4.055 4.006 -6.408 1.00 89.31 90 SER A CA 1
ATOM 742 C C . SER A 1 90 ? 5.293 3.532 -7.165 1.00 89.31 90 SER A C 1
ATOM 744 O O . SER A 1 90 ? 6.173 2.882 -6.594 1.00 89.31 90 SER A O 1
ATOM 746 N N . ILE A 1 91 ? 5.358 3.834 -8.460 1.00 89.94 91 ILE A N 1
ATOM 747 C CA . ILE A 1 91 ? 6.521 3.546 -9.302 1.00 89.94 91 ILE A CA 1
ATOM 748 C C . ILE A 1 91 ? 7.157 4.883 -9.666 1.00 89.94 91 ILE A C 1
ATOM 750 O O . ILE A 1 91 ? 6.477 5.751 -10.193 1.00 89.94 91 ILE A O 1
ATOM 754 N N . ASP A 1 92 ? 8.459 5.034 -9.410 1.00 86.06 92 ASP A N 1
ATOM 755 C CA . ASP A 1 92 ? 9.181 6.325 -9.394 1.00 86.06 92 ASP A CA 1
ATOM 756 C C . ASP A 1 92 ? 9.015 7.227 -10.639 1.00 86.06 92 ASP A C 1
ATOM 758 O O . ASP A 1 92 ? 9.244 8.428 -10.569 1.00 86.06 92 ASP A O 1
ATOM 762 N N . TYR A 1 93 ? 8.633 6.667 -11.788 1.00 81.94 93 TYR A N 1
ATOM 763 C CA . TYR A 1 93 ? 8.437 7.390 -13.055 1.00 81.94 93 TYR A CA 1
ATOM 764 C C . TYR A 1 93 ? 7.037 7.279 -13.638 1.00 81.94 93 TYR A C 1
ATOM 766 O O . TYR A 1 93 ? 6.770 7.862 -14.688 1.00 81.94 93 TYR A O 1
ATOM 774 N N . ILE A 1 94 ? 6.155 6.527 -12.988 1.00 78.56 94 ILE A N 1
ATOM 775 C CA . ILE A 1 94 ? 4.750 6.500 -13.356 1.00 78.56 94 ILE A CA 1
ATOM 776 C C . ILE A 1 94 ? 4.090 7.544 -12.474 1.00 78.56 94 ILE A C 1
ATOM 778 O O . ILE A 1 94 ? 3.970 7.357 -11.265 1.00 78.56 94 ILE A O 1
ATOM 782 N N . ASN A 1 95 ? 3.690 8.661 -13.078 1.00 63.97 95 ASN A N 1
ATOM 783 C CA . ASN A 1 95 ? 2.870 9.631 -12.367 1.00 63.97 95 ASN A CA 1
ATOM 784 C C . ASN A 1 95 ? 1.551 8.952 -11.988 1.00 63.97 95 ASN A C 1
ATOM 786 O O . ASN A 1 95 ? 0.898 8.354 -12.846 1.00 63.97 95 ASN A O 1
ATOM 790 N N . ASP A 1 96 ? 1.163 9.047 -10.718 1.00 57.84 96 ASP A N 1
ATOM 791 C CA . ASP A 1 96 ? -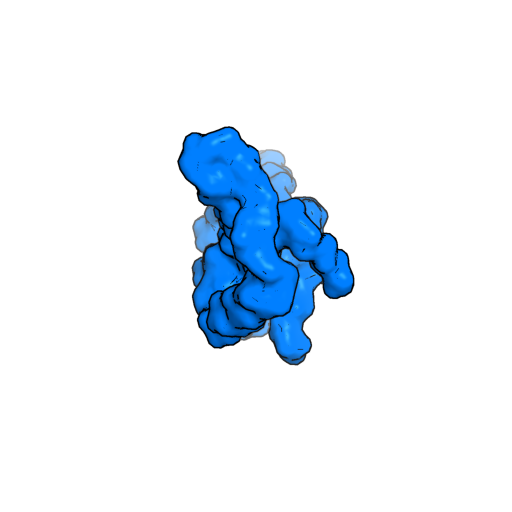0.161 8.614 -10.284 1.00 57.84 96 ASP A CA 1
ATOM 792 C C . ASP A 1 96 ? -1.204 9.506 -10.991 1.00 57.84 96 ASP A C 1
ATOM 794 O O . ASP A 1 96 ? -1.259 10.712 -10.741 1.00 57.84 96 ASP A O 1
ATOM 798 N N . GLN A 1 97 ? -1.954 8.934 -11.944 1.00 47.31 97 GLN A N 1
ATOM 799 C CA . GLN A 1 97 ? -3.108 9.577 -12.594 1.00 47.31 97 GLN A CA 1
ATOM 800 C C . GLN A 1 97 ? -4.364 9.448 -11.735 1.00 47.31 97 GLN A C 1
ATOM 802 O O . GLN A 1 97 ? -4.582 8.350 -11.170 1.00 47.31 97 GLN A O 1
#

InterPro domains:
  IPR008887 Uncharacterised protein family UPF0228 [PF05727] (3-94)

Secondary structure (DSSP, 8-state):
--------B-GGGTT-EEETTEEE--B-TTGGG-HHHHHHHHHTT------EEEEE--B-TT--B--S-HHHHHHHHHHHHTSTTEEEEEETTS---

Sequence (97 aa):
MEEENKDWIISSSATGIRKGHSYVIAVSEQAVNDEKFLSILNKYDTQVKKFVWCYIRFEKPDGFRYWIPEEDAVKMKNELENNESIITVSIDYINDQ

Foldseek 3Di:
DPPPPDQQFDPVQPVFDDDPPDTDTDTDPVLLVDPVSQVVCVVVVHDDDAADEAEDWDADPVGDTPPDDPVVVVVVQVVQCVPPRYPGYHYPPDPDD